Protein AF-A0A955YPS6-F1 (afdb_monomer_lite)

Structure (mmCIF, N/CA/C/O backbone):
data_AF-A0A955YPS6-F1
#
_entry.id   AF-A0A955YPS6-F1
#
loop_
_atom_site.group_PDB
_atom_site.id
_atom_site.type_symbol
_atom_site.label_atom_id
_atom_site.label_alt_id
_atom_site.label_comp_id
_atom_site.label_asym_id
_atom_site.label_entity_id
_atom_site.label_seq_id
_atom_site.pdbx_PDB_ins_code
_atom_site.Cartn_x
_atom_site.Cartn_y
_atom_site.Cartn_z
_atom_site.occupancy
_atom_site.B_iso_or_equiv
_atom_site.auth_seq_id
_atom_site.auth_comp_id
_atom_site.auth_asym_id
_atom_site.auth_atom_id
_atom_site.pdbx_PDB_model_num
ATOM 1 N N . MET A 1 1 ? -2.738 -14.500 1.831 1.00 92.88 1 MET A N 1
ATOM 2 C CA . MET A 1 1 ? -2.211 -13.477 2.764 1.00 92.88 1 MET A CA 1
ATOM 3 C C . MET A 1 1 ? -3.286 -12.425 2.998 1.00 92.88 1 MET A C 1
ATOM 5 O O . MET A 1 1 ? -4.095 -12.223 2.103 1.00 92.88 1 MET A O 1
ATOM 9 N N . LYS A 1 2 ? -3.325 -11.789 4.178 1.00 95.25 2 LYS A N 1
ATOM 10 C CA . LYS A 1 2 ? -4.251 -10.682 4.480 1.00 95.25 2 LYS A CA 1
ATOM 11 C C . LYS A 1 2 ? -3.476 -9.483 5.010 1.00 95.25 2 LYS A C 1
ATOM 13 O O . LYS A 1 2 ? -2.642 -9.658 5.897 1.00 95.25 2 LYS A O 1
ATOM 18 N N . VAL A 1 3 ? -3.766 -8.289 4.502 1.00 95.94 3 VAL A N 1
ATOM 19 C CA . VAL A 1 3 ? -3.115 -7.044 4.928 1.00 95.94 3 VAL A CA 1
ATOM 20 C C . VAL A 1 3 ? -4.170 -5.979 5.198 1.00 95.94 3 VAL A C 1
ATOM 22 O O . VAL A 1 3 ? -4.915 -5.584 4.304 1.00 95.94 3 VAL A O 1
ATOM 25 N N . SER A 1 4 ? -4.213 -5.494 6.439 1.00 96.81 4 SER A N 1
ATOM 26 C CA . SER A 1 4 ? -5.092 -4.392 6.830 1.00 96.81 4 SER A CA 1
ATOM 27 C C . SER A 1 4 ? -4.456 -3.043 6.503 1.00 96.81 4 SER A C 1
ATOM 29 O O . SER A 1 4 ? -3.364 -2.694 6.980 1.00 96.81 4 SER A O 1
ATOM 31 N N . ILE A 1 5 ? -5.177 -2.248 5.724 1.00 96.62 5 ILE A N 1
ATOM 32 C CA . ILE A 1 5 ? -4.757 -0.928 5.265 1.00 96.62 5 ILE A CA 1
ATOM 33 C C . ILE A 1 5 ? -5.694 0.148 5.804 1.00 96.62 5 ILE A C 1
ATOM 35 O O . ILE A 1 5 ? -6.886 -0.078 6.006 1.00 96.62 5 ILE A O 1
ATOM 39 N N . THR A 1 6 ? -5.141 1.325 6.083 1.00 97.12 6 THR A N 1
ATOM 40 C CA . THR A 1 6 ? -5.926 2.462 6.577 1.00 97.12 6 THR A CA 1
ATOM 41 C C . THR A 1 6 ? -6.689 3.129 5.437 1.00 97.12 6 THR A C 1
ATOM 43 O O . THR A 1 6 ? -6.366 2.948 4.266 1.00 97.12 6 THR A O 1
ATOM 46 N N . ARG A 1 7 ? -7.665 3.976 5.766 1.00 95.75 7 ARG A N 1
ATOM 47 C CA . ARG A 1 7 ? -8.411 4.769 4.780 1.00 95.75 7 ARG A CA 1
ATOM 48 C C . ARG A 1 7 ? -7.497 5.628 3.896 1.00 95.75 7 ARG A C 1
ATOM 50 O O . ARG A 1 7 ? -7.717 5.709 2.696 1.00 95.75 7 ARG A O 1
ATOM 57 N N . THR A 1 8 ? -6.438 6.214 4.458 1.00 96.00 8 THR A N 1
ATOM 58 C CA . THR A 1 8 ? -5.447 6.979 3.680 1.00 96.00 8 THR A CA 1
ATOM 59 C C . THR A 1 8 ? -4.673 6.092 2.705 1.00 96.00 8 THR A C 1
ATOM 61 O O . THR A 1 8 ? -4.446 6.494 1.570 1.00 96.00 8 THR A O 1
ATOM 64 N N . GLN A 1 9 ? -4.292 4.883 3.128 1.00 96.19 9 GLN A N 1
ATOM 65 C CA . GLN A 1 9 ? -3.620 3.912 2.259 1.00 96.19 9 GLN A CA 1
ATOM 66 C C . GLN A 1 9 ? -4.550 3.432 1.145 1.00 96.19 9 GLN A C 1
ATOM 68 O O . GLN A 1 9 ? -4.131 3.348 0.000 1.00 96.19 9 GLN A O 1
ATOM 73 N N . TRP A 1 10 ? -5.819 3.191 1.471 1.00 94.94 10 TRP A N 1
ATOM 74 C CA . TRP A 1 10 ? -6.847 2.817 0.508 1.00 94.94 10 TRP A CA 1
ATOM 75 C C . TRP A 1 10 ? -7.058 3.884 -0.570 1.00 94.94 10 TRP A C 1
ATOM 77 O O . TRP A 1 10 ? -7.077 3.551 -1.750 1.00 94.94 10 TRP A O 1
ATOM 87 N N . TYR A 1 11 ? -7.172 5.162 -0.196 1.00 94.19 11 TYR A N 1
ATOM 88 C CA . TYR A 1 11 ? -7.302 6.232 -1.189 1.00 94.19 11 TYR A CA 1
ATOM 89 C C . TYR A 1 11 ? -6.060 6.352 -2.070 1.00 94.19 11 TYR A C 1
ATOM 91 O O . TYR A 1 11 ? -6.192 6.362 -3.286 1.00 94.19 11 TYR A O 1
ATOM 99 N N . ALA A 1 12 ? -4.864 6.337 -1.474 1.00 95.25 12 ALA A N 1
ATOM 100 C CA . ALA A 1 12 ? -3.625 6.391 -2.245 1.00 95.25 12 ALA A CA 1
ATOM 101 C C . ALA A 1 12 ? -3.479 5.201 -3.211 1.00 95.25 12 ALA A C 1
ATOM 103 O O . ALA A 1 12 ? -2.955 5.365 -4.304 1.00 95.25 12 ALA A O 1
ATOM 104 N N . LEU A 1 13 ? -3.967 4.018 -2.824 1.00 94.44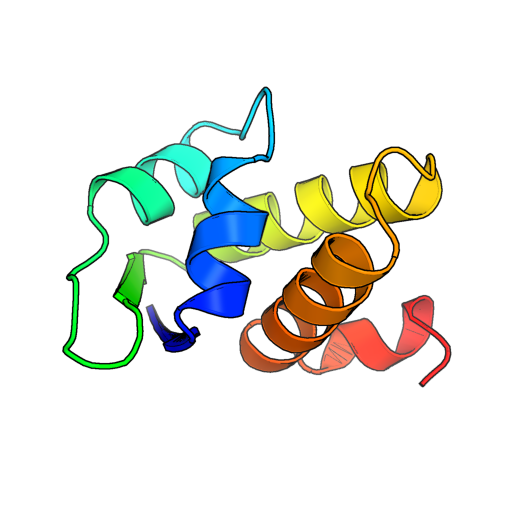 13 LEU A N 1
ATOM 105 C CA . LEU A 1 13 ? -3.974 2.814 -3.654 1.00 94.44 13 LEU A CA 1
ATOM 106 C C . LEU A 1 13 ? -4.962 2.909 -4.826 1.00 94.44 13 LEU A C 1
ATOM 108 O O . LEU A 1 13 ? -4.647 2.448 -5.916 1.00 94.44 1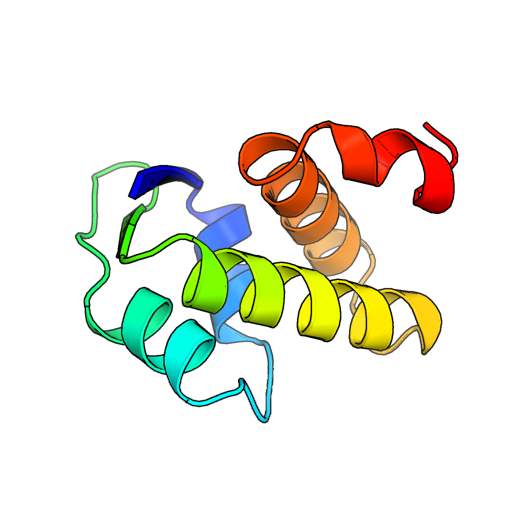3 LEU A O 1
ATOM 112 N N . ASN A 1 14 ? -6.135 3.517 -4.624 1.00 91.44 14 ASN A N 1
ATOM 113 C CA . ASN A 1 14 ? -7.120 3.718 -5.696 1.00 91.44 14 ASN A CA 1
ATOM 114 C C . ASN A 1 14 ? -6.723 4.822 -6.688 1.00 91.44 14 ASN A C 1
ATOM 116 O O . ASN A 1 14 ? -7.253 4.854 -7.795 1.00 91.44 14 ASN A O 1
ATOM 120 N N . ASP A 1 15 ? -5.806 5.710 -6.304 1.00 90.88 15 ASP A N 1
ATOM 121 C CA . ASP A 1 15 ? -5.269 6.743 -7.195 1.00 90.88 15 ASP A CA 1
ATOM 122 C C . ASP A 1 15 ? -4.194 6.199 -8.157 1.00 90.88 15 ASP A C 1
ATOM 124 O O . ASP A 1 15 ? -3.862 6.869 -9.141 1.00 90.88 15 ASP A O 1
ATOM 128 N N . LEU A 1 16 ? -3.668 4.991 -7.906 1.00 92.06 16 LEU A N 1
ATOM 129 C CA . LEU A 1 16 ? -2.713 4.324 -8.795 1.00 92.06 16 LEU A CA 1
ATOM 130 C C . LEU A 1 16 ? -3.368 3.963 -10.129 1.00 92.06 16 LEU A C 1
ATOM 132 O O . LEU A 1 16 ? -4.538 3.578 -10.198 1.00 92.06 16 LEU A O 1
ATOM 136 N N . ARG A 1 17 ? -2.598 4.060 -11.214 1.00 89.06 17 ARG A N 1
ATOM 137 C CA . ARG A 1 17 ? -3.075 3.773 -12.570 1.00 89.06 17 ARG A CA 1
ATOM 138 C C . ARG A 1 17 ? -2.273 2.644 -13.185 1.00 89.06 17 ARG A C 1
ATOM 140 O O . ARG A 1 17 ? -1.061 2.615 -13.080 1.00 89.06 17 ARG A O 1
ATOM 147 N N . GLY A 1 18 ? -2.957 1.772 -13.923 1.00 91.69 18 GLY A N 1
ATOM 148 C CA . GLY A 1 18 ? -2.282 0.705 -14.665 1.00 91.69 18 GLY A CA 1
ATOM 149 C C . GLY A 1 18 ? -1.779 -0.433 -13.778 1.00 91.69 18 GLY A C 1
ATOM 150 O O . GLY A 1 18 ? -0.781 -1.058 -14.118 1.00 91.69 18 GLY A O 1
ATOM 151 N N . LEU A 1 19 ? -2.478 -0.712 -12.672 1.00 94.00 19 LEU A N 1
ATOM 152 C CA . LEU A 1 19 ? -2.142 -1.831 -11.796 1.00 94.00 19 LEU A CA 1
ATOM 153 C C . LEU A 1 19 ? -2.070 -3.156 -12.584 1.00 94.00 19 LEU A C 1
ATOM 155 O O . LEU A 1 19 ? -2.985 -3.444 -13.368 1.00 94.00 19 LEU A O 1
ATOM 159 N N . PRO A 1 20 ? -1.039 -3.988 -12.337 1.00 94.50 20 PRO A N 1
ATOM 160 C CA . PRO A 1 20 ? -0.985 -5.364 -12.824 1.00 94.50 20 PRO A CA 1
ATOM 161 C C . PRO A 1 20 ? -2.226 -6.166 -12.421 1.00 94.50 20 PRO A C 1
ATOM 163 O O . PRO A 1 20 ? -2.894 -5.838 -11.441 1.00 94.50 20 PRO A O 1
ATOM 166 N N . GLN A 1 21 ? -2.545 -7.235 -13.155 1.00 94.38 21 GLN A N 1
ATOM 167 C CA . GLN A 1 21 ? -3.792 -7.980 -12.951 1.00 94.38 21 GLN A CA 1
ATOM 168 C C . GLN A 1 21 ? -3.946 -8.510 -11.516 1.00 94.38 21 GLN A C 1
ATOM 170 O O . GLN A 1 21 ? -5.030 -8.369 -10.947 1.00 94.38 21 GLN A O 1
ATOM 175 N N . GLY A 1 22 ? -2.898 -9.087 -10.918 1.00 93.19 22 GLY A N 1
ATOM 176 C CA . GLY A 1 22 ? -2.955 -9.605 -9.550 1.00 93.19 22 GLY A CA 1
ATOM 177 C C . GLY A 1 22 ? -3.191 -8.486 -8.538 1.00 93.19 22 GLY A C 1
ATOM 178 O O . GLY A 1 22 ? -4.129 -8.546 -7.738 1.00 93.19 22 GLY A O 1
ATOM 179 N N . ALA A 1 23 ? -2.404 -7.414 -8.637 1.00 94.12 23 ALA A N 1
ATOM 180 C CA . ALA A 1 23 ? -2.548 -6.220 -7.805 1.00 94.12 23 ALA A CA 1
ATOM 181 C C . ALA A 1 23 ? -3.931 -5.553 -7.945 1.00 94.12 23 ALA A C 1
ATOM 183 O O . ALA A 1 23 ? -4.540 -5.151 -6.955 1.00 94.12 23 ALA A O 1
ATOM 184 N N . HIS A 1 24 ? -4.464 -5.471 -9.163 1.00 94.94 24 HIS A N 1
ATOM 185 C CA . HIS A 1 24 ? -5.790 -4.920 -9.425 1.00 94.94 24 HIS A CA 1
ATOM 186 C C . HIS A 1 24 ? -6.883 -5.783 -8.777 1.00 94.94 24 HIS A C 1
ATOM 188 O O . HIS A 1 24 ? -7.775 -5.252 -8.113 1.00 94.94 24 HIS A O 1
ATOM 194 N N . MET A 1 25 ? -6.784 -7.112 -8.885 1.00 94.38 25 MET A N 1
ATOM 195 C CA . MET A 1 25 ? -7.731 -8.020 -8.235 1.00 94.38 25 MET A CA 1
ATOM 196 C C . MET A 1 25 ? -7.720 -7.868 -6.710 1.00 94.38 25 MET A C 1
ATOM 198 O O . MET A 1 25 ? -8.799 -7.800 -6.126 1.00 94.38 25 MET A O 1
ATOM 202 N N . LEU A 1 26 ? -6.548 -7.710 -6.076 1.00 95.00 26 LEU A N 1
ATOM 203 C CA . LEU A 1 26 ? -6.447 -7.440 -4.631 1.00 95.00 26 LEU A CA 1
ATOM 204 C C . LEU A 1 26 ? -7.264 -6.216 -4.201 1.00 95.00 26 LEU A C 1
ATOM 206 O O . LEU A 1 26 ? -7.919 -6.242 -3.157 1.00 95.00 26 LEU A O 1
ATOM 210 N N . VAL A 1 27 ? -7.209 -5.140 -4.990 1.00 93.81 27 VAL A N 1
ATOM 211 C CA . VAL A 1 27 ? -7.954 -3.903 -4.722 1.00 93.81 27 VAL A CA 1
ATOM 212 C C . VAL A 1 27 ? -9.449 -4.136 -4.928 1.00 93.81 27 VAL A C 1
ATOM 214 O O . VAL A 1 27 ? -10.247 -3.821 -4.044 1.00 93.81 27 VAL A O 1
ATOM 217 N N . MET A 1 28 ? -9.836 -4.740 -6.055 1.00 94.12 28 MET A N 1
ATOM 218 C CA . MET A 1 28 ? -11.242 -4.978 -6.399 1.00 94.12 28 MET A CA 1
ATOM 219 C C . MET A 1 28 ? -11.965 -5.888 -5.406 1.00 94.12 28 MET A C 1
ATOM 221 O O . MET A 1 28 ? -13.134 -5.653 -5.107 1.00 94.12 28 MET A O 1
ATOM 225 N N . THR A 1 29 ? -11.294 -6.923 -4.897 1.00 94.44 29 THR A N 1
ATOM 226 C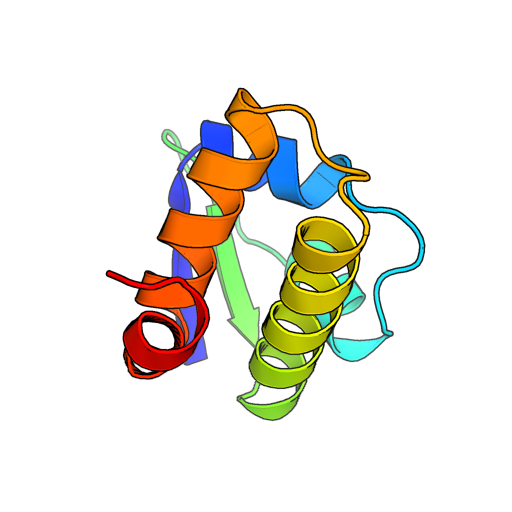 CA . THR A 1 29 ? -11.882 -7.882 -3.949 1.00 94.44 29 THR A CA 1
ATOM 227 C C . THR A 1 29 ? -11.593 -7.531 -2.494 1.00 94.44 29 THR A C 1
ATOM 229 O O . THR A 1 29 ? -11.791 -8.362 -1.607 1.00 94.44 29 THR A O 1
ATOM 232 N N . SER A 1 30 ? -11.098 -6.322 -2.231 1.00 94.94 30 SER A N 1
ATOM 233 C CA . SER A 1 30 ? -10.826 -5.876 -0.872 1.00 94.94 30 SER A CA 1
ATOM 234 C C . SER A 1 30 ? -12.107 -5.794 -0.038 1.00 94.94 30 SER A C 1
ATOM 236 O O . SER A 1 30 ? -13.177 -5.404 -0.509 1.00 94.94 30 SER A O 1
ATOM 238 N N . ALA A 1 31 ? -11.994 -6.159 1.237 1.00 96.19 31 ALA A N 1
ATOM 239 C CA . ALA A 1 31 ? -13.097 -6.063 2.181 1.00 96.19 31 ALA A CA 1
ATOM 240 C C . ALA A 1 31 ? -13.031 -4.709 2.909 1.00 96.19 31 ALA A C 1
ATOM 242 O O . ALA A 1 31 ? -12.078 -4.481 3.664 1.00 96.19 31 ALA A O 1
ATOM 243 N N . PRO A 1 32 ? -14.000 -3.796 2.720 1.00 94.69 32 PRO A N 1
ATOM 244 C CA . PRO A 1 32 ? -14.011 -2.524 3.432 1.00 94.69 32 PRO A CA 1
ATOM 245 C C . PRO A 1 32 ? -14.204 -2.731 4.940 1.00 94.69 32 PRO A C 1
ATOM 247 O O . PRO A 1 32 ? -14.860 -3.669 5.389 1.00 94.69 32 PRO A O 1
ATOM 250 N N . THR A 1 33 ? -13.641 -1.820 5.729 1.00 95.06 33 THR A N 1
ATOM 251 C CA . THR A 1 33 ? -13.794 -1.752 7.189 1.00 95.06 33 THR A CA 1
ATOM 252 C C . THR A 1 33 ? -14.073 -0.310 7.618 1.00 95.06 33 THR A C 1
ATOM 254 O O . THR A 1 33 ? -13.872 0.630 6.844 1.00 95.06 33 THR A O 1
ATOM 257 N N . ASP A 1 34 ? -14.444 -0.096 8.881 1.00 93.50 34 ASP A N 1
ATOM 258 C CA . ASP A 1 34 ? -14.718 1.248 9.416 1.00 93.50 34 ASP A CA 1
ATOM 259 C C . ASP A 1 34 ? -13.522 2.210 9.309 1.00 93.50 34 ASP A C 1
ATOM 261 O O . ASP A 1 34 ? -13.698 3.431 9.260 1.00 93.50 34 ASP A O 1
ATOM 265 N N . THR A 1 35 ? -12.297 1.675 9.246 1.00 92.38 35 THR A N 1
ATOM 266 C CA . THR A 1 35 ? -11.047 2.455 9.260 1.00 92.38 35 THR A CA 1
ATOM 267 C C . THR A 1 35 ? -10.208 2.318 7.988 1.00 92.38 35 THR A C 1
ATOM 269 O O . THR A 1 35 ? -9.143 2.934 7.896 1.00 92.38 35 THR A O 1
ATOM 272 N N . GLY A 1 36 ? -10.682 1.576 6.981 1.00 95.12 36 GLY A N 1
ATOM 273 C CA . GLY A 1 36 ? -9.955 1.332 5.734 1.00 95.12 36 GLY A CA 1
ATOM 274 C C . GLY A 1 36 ? -10.448 0.081 5.016 1.00 95.12 36 GLY A C 1
ATOM 275 O O . GLY A 1 36 ? -11.644 -0.051 4.773 1.00 95.12 36 GLY A O 1
ATOM 276 N N . ALA A 1 37 ? -9.547 -0.845 4.700 1.00 96.75 37 ALA A N 1
ATOM 277 C CA . ALA A 1 37 ? -9.882 -2.095 4.022 1.00 96.75 37 ALA A CA 1
ATOM 278 C C . ALA A 1 37 ? -8.918 -3.226 4.410 1.00 96.75 37 ALA A C 1
ATOM 280 O O . ALA A 1 37 ? -7.837 -2.987 4.952 1.00 96.75 37 ALA A O 1
ATOM 281 N N . VAL A 1 38 ? -9.309 -4.461 4.117 1.00 97.31 38 VAL A N 1
ATOM 282 C CA . VAL A 1 38 ? -8.444 -5.640 4.179 1.00 97.31 38 VAL A CA 1
ATOM 283 C C . VAL A 1 38 ? -8.229 -6.141 2.758 1.00 97.31 38 VAL A C 1
ATOM 285 O O . VAL A 1 38 ? -9.186 -6.494 2.072 1.00 97.31 38 VAL A O 1
ATOM 288 N N . LEU A 1 39 ? -6.969 -6.169 2.331 1.00 96.75 39 LEU A N 1
ATOM 289 C CA . LEU A 1 39 ? -6.553 -6.798 1.082 1.00 96.75 39 LEU A CA 1
ATOM 290 C C . LEU A 1 39 ? -6.304 -8.282 1.343 1.00 96.75 39 LEU A C 1
ATOM 292 O O . LEU A 1 39 ? -5.613 -8.626 2.307 1.00 96.75 39 LEU A O 1
ATOM 296 N N . GLU A 1 40 ? -6.833 -9.154 0.492 1.00 96.12 40 GLU A N 1
ATOM 297 C CA . GLU A 1 40 ? -6.649 -10.599 0.597 1.00 96.12 40 GLU A CA 1
ATOM 298 C C . GLU A 1 40 ? -6.341 -11.209 -0.769 1.00 96.12 40 GLU A C 1
ATOM 300 O O . GLU A 1 40 ? -7.090 -11.021 -1.720 1.00 96.12 40 GLU A O 1
ATOM 305 N N . GLY A 1 41 ? -5.244 -11.962 -0.839 1.00 94.75 41 GLY A N 1
ATOM 306 C CA . GLY A 1 41 ? -4.811 -12.676 -2.039 1.00 94.75 41 GLY A CA 1
ATOM 307 C C . GLY A 1 41 ? -3.494 -13.412 -1.820 1.00 94.75 41 GLY A C 1
ATOM 308 O O . GLY A 1 41 ? -3.035 -13.557 -0.679 1.00 94.75 41 GLY A O 1
ATOM 309 N N . ASP A 1 42 ? -2.912 -13.940 -2.888 1.00 95.25 42 ASP A N 1
ATOM 310 C CA . ASP A 1 42 ? -1.640 -14.658 -2.835 1.00 95.25 42 ASP A CA 1
ATOM 311 C C . ASP A 1 42 ? -0.435 -13.715 -2.726 1.00 95.25 42 ASP A C 1
ATOM 313 O O . ASP A 1 42 ? -0.557 -12.492 -2.771 1.00 95.25 42 ASP A O 1
ATOM 317 N N . LYS A 1 43 ? 0.739 -14.303 -2.491 1.00 94.62 43 LYS A N 1
ATOM 318 C CA . LYS A 1 43 ? 1.979 -13.546 -2.335 1.00 94.62 43 LYS A CA 1
ATOM 319 C C . LYS A 1 43 ? 2.374 -12.825 -3.627 1.00 94.62 43 LYS A C 1
ATOM 321 O O . LYS A 1 43 ? 2.850 -11.698 -3.544 1.00 94.62 43 LYS A O 1
ATOM 326 N N . ASP A 1 44 ? 2.154 -13.451 -4.776 1.00 95.94 44 ASP A N 1
ATOM 327 C CA . ASP A 1 44 ? 2.594 -12.930 -6.068 1.00 95.94 44 ASP A CA 1
ATOM 328 C C . ASP A 1 44 ? 1.842 -11.640 -6.418 1.00 95.94 44 ASP A C 1
ATOM 330 O O . ASP A 1 44 ? 2.465 -10.649 -6.786 1.00 95.94 44 ASP A O 1
ATOM 334 N N . ALA A 1 45 ? 0.531 -11.579 -6.163 1.00 96.31 45 ALA A N 1
ATOM 335 C CA . ALA A 1 45 ? -0.258 -10.362 -6.331 1.00 96.31 45 ALA A CA 1
ATOM 336 C C . ALA A 1 45 ? 0.205 -9.217 -5.409 1.00 96.31 45 ALA A C 1
ATOM 338 O O . ALA A 1 45 ? 0.176 -8.044 -5.791 1.00 96.31 45 ALA A O 1
ATOM 339 N N . PHE A 1 46 ? 0.637 -9.537 -4.183 1.00 96.62 46 PHE A N 1
ATOM 340 C CA . PHE A 1 46 ? 1.206 -8.543 -3.268 1.00 96.62 46 PHE A CA 1
ATOM 341 C C . PHE A 1 46 ? 2.593 -8.072 -3.723 1.00 96.62 46 PHE A C 1
ATOM 343 O O . PHE A 1 46 ? 2.890 -6.884 -3.599 1.00 96.62 46 PHE A O 1
ATOM 350 N N . ASP A 1 47 ? 3.423 -8.968 -4.258 1.00 95.31 47 ASP A N 1
ATOM 351 C CA . ASP A 1 47 ? 4.741 -8.628 -4.799 1.00 95.31 47 ASP A CA 1
ATOM 352 C C . ASP A 1 47 ? 4.612 -7.754 -6.062 1.00 95.31 47 ASP A C 1
ATOM 354 O O . ASP A 1 47 ? 5.318 -6.753 -6.174 1.00 95.31 47 ASP A O 1
ATOM 358 N N . GLU A 1 48 ? 3.658 -8.052 -6.954 1.00 95.56 48 GLU A N 1
ATOM 359 C CA . GLU A 1 48 ? 3.300 -7.199 -8.101 1.00 95.56 48 GLU A CA 1
ATOM 360 C C . GLU A 1 48 ? 2.894 -5.791 -7.654 1.00 95.56 48 GLU A C 1
ATOM 362 O O . GLU A 1 48 ? 3.357 -4.794 -8.211 1.00 95.56 48 GLU A O 1
ATOM 367 N N . LEU A 1 49 ? 2.045 -5.698 -6.625 1.00 96.06 49 LEU A N 1
ATOM 368 C CA . LEU A 1 49 ? 1.600 -4.416 -6.089 1.00 96.06 49 LEU A CA 1
ATOM 369 C C . LEU A 1 49 ? 2.773 -3.606 -5.522 1.00 96.06 49 LEU A C 1
ATOM 371 O O . LEU A 1 49 ? 2.875 -2.405 -5.774 1.00 96.06 49 LEU A O 1
ATOM 375 N N . VAL A 1 50 ? 3.660 -4.250 -4.758 1.00 95.62 50 VAL A N 1
ATOM 376 C CA . VAL A 1 50 ? 4.851 -3.595 -4.200 1.00 95.62 50 VAL A CA 1
ATOM 377 C C . VAL A 1 50 ? 5.782 -3.123 -5.314 1.00 95.62 50 VAL A C 1
ATOM 379 O O . VAL A 1 50 ? 6.259 -1.991 -5.244 1.00 95.62 50 VAL A O 1
ATOM 382 N N . ALA A 1 51 ? 6.022 -3.944 -6.338 1.00 94.25 51 ALA A N 1
ATOM 383 C CA . ALA A 1 51 ? 6.860 -3.577 -7.476 1.00 94.25 51 ALA A CA 1
ATOM 384 C C . ALA A 1 51 ? 6.310 -2.342 -8.206 1.00 94.25 51 ALA A C 1
ATOM 386 O O . ALA A 1 51 ? 7.030 -1.358 -8.3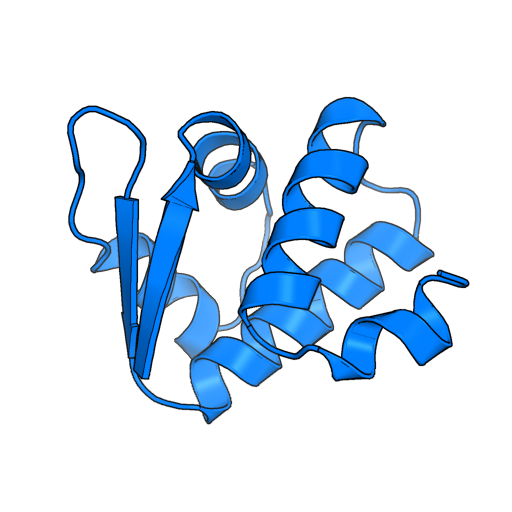52 1.00 94.25 51 ALA A O 1
ATOM 387 N N . HIS A 1 52 ? 5.017 -2.338 -8.538 1.00 94.88 52 HIS A N 1
ATOM 388 C CA . HIS A 1 52 ? 4.371 -1.213 -9.215 1.00 94.88 52 HIS A CA 1
ATOM 389 C C . HIS A 1 52 ? 4.428 0.088 -8.395 1.00 94.88 52 HIS A C 1
ATOM 391 O O . HIS A 1 52 ? 4.785 1.142 -8.909 1.00 94.88 52 HIS A O 1
ATOM 397 N N . ILE A 1 53 ? 4.166 0.020 -7.084 1.00 94.38 53 ILE A N 1
ATOM 398 C CA . ILE A 1 53 ? 4.308 1.190 -6.200 1.00 94.38 53 ILE A CA 1
ATOM 399 C C . ILE A 1 53 ? 5.757 1.692 -6.167 1.00 94.38 53 ILE A C 1
ATOM 401 O O . ILE A 1 53 ? 5.994 2.894 -6.060 1.00 94.38 53 ILE A O 1
ATOM 405 N N . SER A 1 54 ? 6.731 0.782 -6.210 1.00 91.62 54 SER A N 1
ATOM 406 C CA . SER A 1 54 ? 8.153 1.138 -6.177 1.00 91.62 54 SER A CA 1
ATOM 407 C C . SER A 1 54 ? 8.565 1.910 -7.430 1.00 91.62 54 SER A C 1
ATOM 409 O O . SER A 1 54 ? 9.324 2.872 -7.321 1.00 91.62 54 SER A O 1
ATOM 411 N N . GLU A 1 55 ? 8.040 1.520 -8.592 1.00 92.06 55 GLU A N 1
ATOM 412 C CA . GLU A 1 55 ? 8.225 2.229 -9.862 1.00 92.06 55 GLU A CA 1
ATOM 413 C C . GLU A 1 55 ? 7.633 3.642 -9.784 1.00 92.06 55 GLU A C 1
ATOM 415 O O . GLU A 1 55 ? 8.365 4.619 -9.941 1.00 92.06 55 GLU A O 1
ATOM 420 N N . ASP A 1 56 ? 6.362 3.771 -9.392 1.00 91.06 56 ASP A N 1
ATOM 421 C CA . ASP A 1 56 ? 5.680 5.068 -9.261 1.00 91.06 56 ASP A CA 1
ATOM 422 C C . ASP A 1 56 ? 6.369 6.018 -8.260 1.00 91.06 56 ASP A C 1
ATOM 424 O O . ASP A 1 56 ? 6.430 7.238 -8.467 1.00 91.06 56 ASP A O 1
ATOM 428 N N . LEU A 1 57 ? 6.904 5.471 -7.160 1.00 89.31 57 LEU A N 1
ATOM 429 C CA . LEU A 1 57 ? 7.713 6.218 -6.193 1.00 89.31 57 LEU A CA 1
ATOM 430 C C . LEU A 1 57 ? 9.039 6.686 -6.805 1.00 89.31 57 LEU A C 1
ATOM 432 O O . LEU A 1 57 ? 9.422 7.839 -6.601 1.00 89.31 57 LEU A O 1
ATOM 436 N N . GLY A 1 58 ? 9.735 5.806 -7.530 1.00 86.81 58 GLY A N 1
ATOM 437 C CA . GLY A 1 58 ? 11.016 6.102 -8.174 1.00 86.81 58 GLY A CA 1
ATOM 438 C C . GLY A 1 58 ? 10.903 7.139 -9.292 1.00 86.81 58 GLY A C 1
ATOM 439 O O . GLY A 1 58 ? 11.799 7.968 -9.452 1.00 86.81 58 GLY A O 1
ATOM 440 N N . GLU A 1 59 ? 9.783 7.145 -10.013 1.00 87.88 59 GLU A N 1
ATOM 441 C CA . GLU A 1 59 ? 9.486 8.116 -11.071 1.00 87.88 59 GLU A CA 1
ATOM 442 C C . GLU A 1 59 ? 8.955 9.458 -10.536 1.00 87.88 59 GLU A C 1
ATOM 444 O O . GLU A 1 59 ? 8.845 10.430 -11.284 1.00 87.88 59 GLU A O 1
ATOM 449 N N . GLY A 1 60 ? 8.644 9.550 -9.237 1.00 85.25 60 GLY A N 1
ATOM 450 C CA . GLY A 1 60 ? 8.128 10.776 -8.622 1.00 85.25 60 GLY A CA 1
ATOM 451 C C . GLY A 1 60 ? 6.702 11.127 -9.059 1.00 85.25 60 GLY A C 1
ATOM 452 O O . GLY A 1 60 ? 6.304 12.291 -8.993 1.00 85.25 60 GLY A O 1
ATOM 453 N N . MET A 1 61 ? 5.925 10.130 -9.488 1.00 82.88 61 MET A N 1
ATOM 454 C CA . MET A 1 61 ? 4.564 10.297 -10.015 1.00 82.88 61 MET A CA 1
ATOM 455 C C . MET A 1 61 ? 3.512 10.512 -8.914 1.00 82.88 61 MET A C 1
ATOM 457 O O . MET A 1 61 ? 2.375 10.904 -9.185 1.00 82.88 61 MET A O 1
ATOM 461 N N . LEU A 1 62 ? 3.890 10.283 -7.654 1.00 86.88 62 LEU A N 1
ATOM 462 C CA . LEU A 1 62 ? 3.003 10.329 -6.496 1.00 86.88 62 LEU A CA 1
ATOM 463 C C . LEU A 1 62 ? 3.096 11.662 -5.747 1.00 86.88 62 LEU A C 1
ATOM 465 O O . LEU A 1 62 ? 4.173 12.210 -5.514 1.00 86.88 62 LEU A O 1
ATOM 469 N N . THR A 1 63 ? 1.954 12.155 -5.260 1.00 89.06 63 THR A N 1
ATOM 470 C CA . THR A 1 63 ? 1.945 13.284 -4.317 1.00 89.06 63 THR A CA 1
ATOM 471 C C . THR A 1 63 ? 2.638 12.893 -3.007 1.00 89.06 63 THR A C 1
ATOM 473 O O . THR A 1 63 ? 2.593 11.734 -2.598 1.00 89.06 63 THR A O 1
ATOM 476 N N . GLY A 1 64 ? 3.227 13.852 -2.281 1.00 89.12 64 GLY A N 1
ATOM 477 C CA . GLY A 1 64 ? 3.956 13.547 -1.038 1.00 89.12 64 GLY A CA 1
ATOM 478 C C . GLY A 1 64 ? 3.119 12.812 0.024 1.00 89.12 64 GLY A C 1
ATOM 479 O O . GLY A 1 64 ? 3.637 11.967 0.755 1.00 89.12 64 GLY A O 1
ATOM 480 N N . GLY A 1 65 ? 1.809 13.082 0.081 1.00 90.94 65 GLY A N 1
ATOM 481 C CA . GLY A 1 65 ? 0.877 12.366 0.956 1.00 90.94 65 GLY A CA 1
ATOM 482 C C . GLY A 1 65 ? 0.641 10.916 0.519 1.00 90.94 65 GLY A C 1
ATOM 483 O O . GLY A 1 65 ? 0.727 10.009 1.351 1.00 90.94 65 GLY A O 1
ATOM 484 N N . ALA A 1 66 ? 0.394 10.695 -0.777 1.00 91.88 66 ALA A N 1
ATOM 485 C CA . ALA A 1 66 ? 0.201 9.362 -1.346 1.00 91.88 66 ALA A CA 1
ATOM 486 C C . ALA A 1 66 ? 1.477 8.516 -1.233 1.00 91.88 66 ALA A C 1
ATOM 488 O O . ALA A 1 66 ? 1.423 7.394 -0.733 1.00 91.88 66 ALA A O 1
ATOM 489 N N . ALA A 1 67 ? 2.634 9.091 -1.572 1.00 92.81 67 ALA A N 1
ATOM 490 C CA . ALA A 1 67 ? 3.936 8.442 -1.466 1.00 92.81 67 ALA A CA 1
ATOM 491 C C . ALA A 1 67 ? 4.205 7.928 -0.045 1.00 92.81 67 ALA A C 1
ATOM 493 O O . ALA A 1 67 ? 4.566 6.766 0.150 1.00 92.81 67 ALA A O 1
A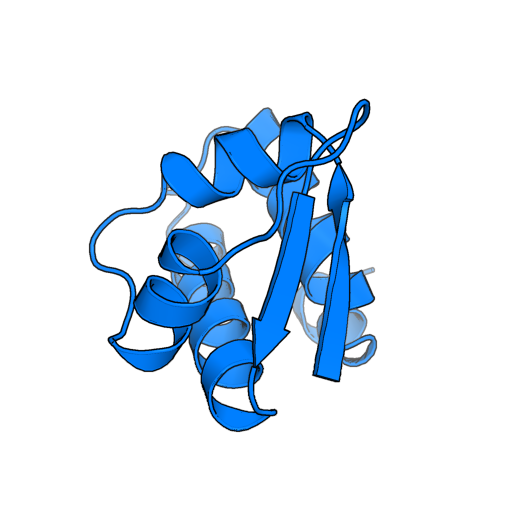TOM 494 N N . LYS A 1 68 ? 3.954 8.759 0.976 1.00 93.31 68 LYS A N 1
ATOM 495 C CA . LYS A 1 68 ? 4.107 8.369 2.386 1.00 93.31 68 LYS A CA 1
ATOM 496 C C . LYS A 1 68 ? 3.144 7.249 2.793 1.00 93.31 68 LYS A C 1
ATOM 498 O O . LYS A 1 68 ? 3.544 6.327 3.507 1.00 93.31 68 LYS A O 1
ATOM 503 N N . ALA A 1 69 ? 1.885 7.320 2.362 1.00 95.44 69 ALA A N 1
ATOM 504 C CA . ALA A 1 69 ? 0.881 6.307 2.682 1.00 95.44 69 ALA A CA 1
ATOM 505 C C . ALA A 1 69 ? 1.224 4.945 2.055 1.00 95.44 69 ALA A C 1
ATOM 507 O O . ALA A 1 69 ? 1.187 3.924 2.750 1.00 95.44 69 ALA A O 1
ATOM 508 N N . LEU A 1 70 ? 1.609 4.947 0.777 1.00 94.56 70 LEU A N 1
ATOM 509 C CA . LEU A 1 70 ? 1.985 3.757 0.016 1.00 94.56 70 LEU A CA 1
ATOM 510 C C . LEU A 1 70 ? 3.304 3.159 0.509 1.00 94.56 70 LEU A C 1
ATOM 512 O O . LEU A 1 70 ? 3.378 1.954 0.716 1.00 94.56 70 LEU A O 1
ATOM 516 N N . THR A 1 71 ? 4.289 3.987 0.858 1.00 93.88 71 THR A N 1
ATOM 517 C CA . THR A 1 71 ? 5.535 3.547 1.511 1.00 93.88 71 THR A CA 1
ATOM 518 C C . THR A 1 71 ? 5.250 2.762 2.794 1.00 93.88 71 THR A C 1
ATOM 520 O O . THR A 1 71 ? 5.736 1.647 2.991 1.00 93.88 71 THR A O 1
ATOM 523 N N . ALA A 1 72 ? 4.401 3.314 3.667 1.00 94.12 72 ALA A N 1
ATOM 524 C CA . ALA A 1 72 ? 3.992 2.637 4.894 1.00 94.12 72 ALA A CA 1
ATOM 525 C C . ALA A 1 72 ? 3.193 1.351 4.619 1.00 94.12 72 ALA A C 1
ATOM 527 O O . ALA A 1 72 ? 3.180 0.449 5.453 1.00 94.12 72 ALA A O 1
ATOM 528 N N . MET A 1 73 ? 2.505 1.260 3.478 1.00 94.38 73 MET A N 1
ATOM 529 C CA . MET A 1 73 ? 1.796 0.053 3.060 1.00 94.38 73 MET A CA 1
ATOM 530 C C . MET A 1 73 ? 2.765 -1.025 2.566 1.00 94.38 73 MET A C 1
ATOM 532 O O . MET A 1 73 ? 2.669 -2.157 3.035 1.00 94.38 73 MET A O 1
ATOM 536 N N . CYS A 1 74 ? 3.739 -0.680 1.718 1.00 94.62 74 CYS A N 1
ATOM 537 C CA . CYS A 1 74 ? 4.773 -1.608 1.253 1.00 94.62 74 CYS A CA 1
ATOM 538 C C . CYS A 1 74 ? 5.522 -2.243 2.428 1.00 94.62 74 CYS A C 1
ATOM 540 O O . CYS A 1 74 ? 5.715 -3.450 2.442 1.00 94.62 74 CYS A O 1
ATOM 542 N N . LEU A 1 75 ? 5.830 -1.474 3.478 1.00 93.44 75 LEU A N 1
ATOM 543 C CA . LEU A 1 75 ? 6.461 -1.993 4.698 1.00 93.44 75 LEU A CA 1
ATOM 544 C C . LEU A 1 75 ? 5.591 -2.973 5.504 1.00 93.44 75 LEU A C 1
ATOM 546 O O . LEU A 1 75 ? 6.134 -3.798 6.239 1.00 93.44 75 LEU A O 1
ATOM 550 N N . LYS A 1 76 ? 4.258 -2.883 5.399 1.00 93.31 76 LYS A N 1
ATOM 551 C CA . LYS A 1 76 ? 3.336 -3.859 6.007 1.00 93.31 76 LYS A CA 1
ATOM 552 C C . LYS A 1 76 ? 3.278 -5.160 5.208 1.00 93.31 76 LYS A C 1
ATOM 554 O O . LYS A 1 76 ? 3.065 -6.211 5.802 1.00 93.31 76 LYS A O 1
ATOM 559 N N . ILE A 1 77 ? 3.409 -5.067 3.885 1.00 93.00 77 ILE A N 1
ATOM 560 C CA . ILE A 1 77 ? 3.364 -6.206 2.963 1.00 93.00 77 ILE A CA 1
ATOM 561 C C . ILE A 1 77 ? 4.700 -6.955 3.000 1.00 93.00 77 ILE A C 1
ATOM 563 O O . ILE A 1 77 ? 4.732 -8.161 3.234 1.00 93.00 77 ILE A O 1
ATOM 567 N N . ASP A 1 78 ? 5.797 -6.222 2.817 1.00 91.19 78 ASP A N 1
ATOM 568 C CA . ASP A 1 78 ? 7.157 -6.738 2.827 1.00 91.19 78 ASP A CA 1
ATOM 569 C C . ASP A 1 78 ? 8.091 -5.805 3.626 1.00 91.19 78 ASP A C 1
ATOM 571 O O . ASP A 1 78 ? 8.499 -4.742 3.142 1.00 91.19 78 ASP A O 1
ATOM 575 N N . PRO A 1 79 ? 8.506 -6.208 4.842 1.00 88.81 79 PRO A N 1
ATOM 576 C CA . PRO A 1 79 ? 9.454 -5.448 5.653 1.00 88.81 79 PRO A CA 1
ATOM 577 C C . PRO A 1 79 ? 10.804 -5.182 4.972 1.00 88.81 79 PRO A C 1
ATOM 579 O O . PRO A 1 79 ? 11.506 -4.251 5.369 1.00 88.81 79 PRO A O 1
ATOM 582 N N . ARG A 1 80 ? 11.183 -5.962 3.949 1.00 87.88 80 ARG A N 1
ATOM 583 C CA . ARG A 1 80 ? 12.434 -5.771 3.197 1.00 87.88 80 ARG A CA 1
ATOM 584 C C . ARG A 1 80 ? 12.435 -4.484 2.375 1.00 87.88 80 ARG A C 1
ATOM 586 O O . ARG A 1 80 ? 13.512 -4.017 2.013 1.00 87.88 80 ARG A O 1
ATOM 593 N N . CYS A 1 81 ? 11.271 -3.862 2.160 1.00 87.12 81 CYS A N 1
ATOM 594 C CA 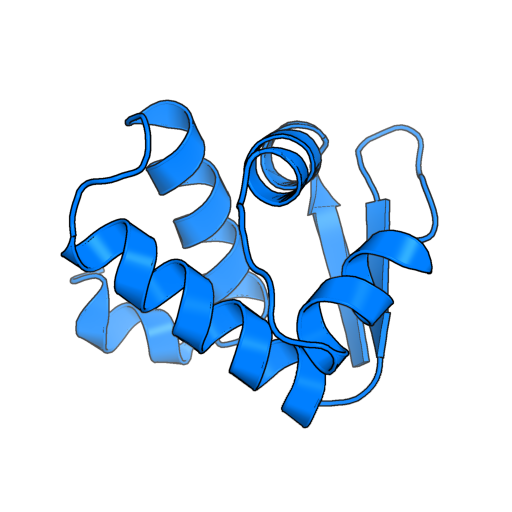. CYS A 1 81 ? 11.181 -2.581 1.461 1.00 87.12 81 CYS A CA 1
ATOM 595 C C . CYS A 1 81 ? 12.004 -1.467 2.127 1.00 87.12 81 CYS A C 1
ATOM 597 O O . CYS A 1 81 ? 12.421 -0.533 1.449 1.00 87.12 81 CYS A O 1
ATOM 599 N N . ARG A 1 82 ? 12.316 -1.583 3.430 1.00 85.06 82 ARG A N 1
ATOM 600 C CA . ARG A 1 82 ? 13.200 -0.643 4.148 1.00 85.06 82 ARG A CA 1
ATOM 601 C C . ARG A 1 82 ? 14.519 -0.385 3.419 1.00 85.06 82 ARG A C 1
ATOM 603 O O . ARG A 1 82 ? 14.950 0.760 3.334 1.00 85.06 82 ARG A O 1
ATOM 610 N N . ALA A 1 83 ? 15.111 -1.436 2.845 1.00 80.88 83 ALA A N 1
ATOM 611 C CA . ALA A 1 83 ? 16.434 -1.375 2.230 1.00 80.88 83 ALA A CA 1
ATOM 612 C C . ALA A 1 83 ? 16.513 -0.400 1.044 1.00 80.88 83 ALA A C 1
ATOM 614 O O . ALA A 1 83 ? 17.523 0.279 0.892 1.00 80.88 83 ALA A O 1
ATOM 615 N N . TRP A 1 84 ? 15.463 -0.308 0.222 1.00 78.62 84 TRP A N 1
ATOM 616 C CA . TRP A 1 84 ? 15.429 0.593 -0.938 1.00 78.62 84 TRP A CA 1
ATOM 617 C C . TRP A 1 84 ? 14.613 1.871 -0.693 1.00 78.62 84 TRP A C 1
ATOM 619 O O . TRP A 1 84 ? 14.786 2.846 -1.416 1.00 78.62 84 TRP A O 1
ATOM 629 N N . LEU A 1 85 ? 13.794 1.916 0.364 1.00 75.50 85 LEU A N 1
ATOM 630 C CA . LEU A 1 85 ? 13.155 3.145 0.856 1.00 75.50 85 LEU A CA 1
ATOM 631 C C . LEU A 1 85 ? 14.107 4.047 1.663 1.00 75.50 85 LEU A C 1
ATOM 633 O O . LEU A 1 85 ? 13.732 5.167 2.009 1.00 75.50 85 LEU A O 1
ATOM 637 N N . GLY A 1 86 ? 15.311 3.563 1.992 1.00 66.62 86 GLY A N 1
ATOM 638 C CA . GLY A 1 86 ? 16.308 4.305 2.768 1.00 66.62 86 GLY A CA 1
ATOM 639 C C . GLY A 1 86 ? 15.907 4.539 4.231 1.00 66.62 86 GLY A C 1
ATOM 640 O O . GLY A 1 86 ? 16.279 5.569 4.794 1.00 66.62 86 GLY A O 1
ATOM 641 N N . GLN A 1 87 ? 15.126 3.621 4.820 1.00 57.06 87 GLN A N 1
ATOM 642 C CA . GLN A 1 87 ? 14.611 3.688 6.201 1.00 57.06 87 GLN A CA 1
ATOM 643 C C . GLN A 1 87 ? 15.218 2.636 7.128 1.00 57.06 87 GLN A C 1
ATOM 645 O O . GLN A 1 87 ? 15.514 1.517 6.654 1.00 57.06 87 GLN A O 1
#

pLDDT: mean 92.05, std 6.21, range [57.06, 97.31]

Radius of gyration: 11.75 Å; chains: 1; bounding box: 31×28×24 Å

Foldseek 3Di:
DKFDAFQLLLVLLVPDPDQDPLLVVQNVPWAADPGGTMGDDDLVSLVSSLVSLVVCLVVVVDDPSSNVRNLVRSCRSPVVSCVVVVD

Sequence (87 aa):
MKVSITRTQWYALNDLRGLPQGAHMLVMTSAPTDTGAVLEGDKDAFDELVAHISEDLGEGMLTGGAAKALTAMCLKIDPRCRAWLGQ

Secondary structure (DSSP, 8-state):
-EEEEEHHHHHHHHT--S--HHHHHHHHT-EEETTEEEEE--HHHHHHHHHHHHHHHHTT-S-HHHHHHHHHHHHHH-GGGHHHHT-